Protein AF-A0A355UQF1-F1 (afdb_monomer)

Nearest PDB structures (foldseek):
  8cbc-assembly1_B  TM=6.438E-01  e=1.795E-03  Thermothelomyces
  7o0e-assembly1_G  TM=5.649E-01  e=2.957E-03  Thermothelomyces thermophilus ATCC 42464
  1phs-assembly1_A  TM=4.222E-01  e=1.898E-03  Phaseolus vulgaris
  7eyj-assembly1_A  TM=4.989E-01  e=7.183E-03  Escherichia coli K-12
  7eyl-assembly1_B  TM=5.164E-01  e=1.120E-02  Salmonella enterica

Sequence (156 aa):
NHDIRIASQFCFDHGDQADASFFYNDDANKTTPTFQFQKMLAQHWGDQVLKTESQNIPSIHVQGADDSVEMPKLTFTAARGKDKKVFVMVVNRTNDSDVTTKIATGLDCTEGKLHQLKGSNGWDSTDAAVSTKTVDPSKALSFPRASVSILEIQLQ

Structure (mmCIF, N/CA/C/O backbone):
data_AF-A0A355UQF1-F1
#
_entry.id   AF-A0A355UQF1-F1
#
loop_
_atom_site.group_PDB
_atom_site.id
_atom_site.type_symbol
_atom_site.label_atom_id
_atom_site.label_alt_id
_atom_site.label_comp_id
_atom_site.label_asym_id
_atom_site.label_entity_id
_atom_site.label_seq_id
_atom_site.pdbx_PDB_ins_code
_atom_site.Cartn_x
_atom_site.Cartn_y
_atom_site.Cartn_z
_atom_site.occupancy
_atom_site.B_iso_or_equiv
_atom_site.auth_seq_id
_atom_site.auth_comp_id
_atom_site.auth_asym_id
_atom_site.auth_atom_id
_atom_site.pdbx_PDB_model_num
ATOM 1 N N . ASN A 1 1 ? -12.484 -8.336 -5.285 1.00 43.78 1 ASN A N 1
ATOM 2 C CA . ASN A 1 1 ? -12.211 -9.686 -4.728 1.00 43.78 1 ASN A CA 1
ATOM 3 C C . ASN A 1 1 ? -11.801 -10.685 -5.814 1.00 43.78 1 ASN A C 1
ATOM 5 O O . ASN A 1 1 ? -11.088 -11.621 -5.495 1.00 43.78 1 ASN A O 1
ATOM 9 N N . HIS A 1 2 ? -12.201 -10.481 -7.077 1.00 26.05 2 HIS A N 1
ATOM 10 C CA . HIS A 1 2 ? -11.774 -11.316 -8.206 1.00 26.05 2 HIS A CA 1
ATOM 11 C C . HIS A 1 2 ? -10.365 -10.944 -8.718 1.00 26.05 2 HIS A C 1
ATOM 13 O O . HIS A 1 2 ? -9.549 -11.830 -8.917 1.00 26.05 2 HIS A O 1
ATOM 19 N N . ASP A 1 3 ? -10.022 -9.653 -8.795 1.00 32.91 3 ASP A N 1
ATOM 20 C CA . ASP A 1 3 ? -8.772 -9.212 -9.450 1.00 32.91 3 ASP A CA 1
ATOM 21 C C . ASP A 1 3 ? -7.486 -9.532 -8.675 1.00 32.91 3 ASP A C 1
ATOM 23 O O . ASP A 1 3 ? -6.501 -9.958 -9.264 1.00 32.91 3 ASP A O 1
ATOM 27 N N . ILE A 1 4 ? -7.495 -9.405 -7.342 1.00 36.94 4 ILE A N 1
ATOM 28 C CA . ILE A 1 4 ? -6.342 -9.792 -6.504 1.00 36.94 4 ILE A CA 1
ATOM 29 C C . ILE A 1 4 ? -6.165 -11.313 -6.495 1.00 36.94 4 ILE A C 1
ATOM 31 O O . ILE A 1 4 ? -5.041 -11.793 -6.537 1.00 36.94 4 ILE A O 1
ATOM 35 N N . ARG A 1 5 ? -7.266 -12.078 -6.501 1.00 37.47 5 ARG A N 1
ATOM 36 C CA . ARG A 1 5 ? -7.193 -13.541 -6.594 1.00 37.47 5 ARG A CA 1
ATOM 37 C C . ARG A 1 5 ? -6.683 -13.985 -7.958 1.00 37.47 5 ARG A C 1
ATOM 39 O O . ARG A 1 5 ? -5.886 -14.902 -7.991 1.00 37.47 5 ARG A O 1
ATOM 46 N N . ILE A 1 6 ? -7.078 -13.321 -9.047 1.00 39.66 6 ILE A N 1
ATOM 47 C CA . ILE A 1 6 ? -6.554 -13.597 -10.393 1.00 39.66 6 ILE A CA 1
ATOM 48 C C . ILE A 1 6 ? -5.060 -13.259 -10.471 1.00 39.66 6 ILE A C 1
ATOM 50 O O . ILE A 1 6 ? -4.293 -14.063 -10.988 1.00 39.66 6 ILE A O 1
ATOM 54 N N . ALA A 1 7 ? -4.631 -12.126 -9.905 1.00 38.94 7 ALA A N 1
ATOM 55 C CA . ALA A 1 7 ? -3.215 -11.762 -9.856 1.00 38.94 7 ALA A CA 1
ATOM 56 C C . ALA A 1 7 ? -2.384 -12.766 -9.036 1.00 38.94 7 ALA A C 1
ATOM 58 O O . ALA A 1 7 ? -1.288 -13.129 -9.445 1.00 38.94 7 ALA A O 1
ATOM 59 N N . SER A 1 8 ? -2.912 -13.262 -7.911 1.00 42.12 8 SER A N 1
ATOM 60 C CA . SER A 1 8 ? -2.264 -14.319 -7.127 1.00 42.12 8 SER A CA 1
ATOM 61 C C . SER A 1 8 ? -2.296 -15.682 -7.833 1.00 42.12 8 SER A C 1
ATOM 63 O O . SER A 1 8 ? -1.291 -16.380 -7.821 1.00 42.12 8 SER A O 1
ATOM 65 N N . GLN A 1 9 ? -3.409 -16.056 -8.472 1.00 38.81 9 GLN A N 1
ATOM 66 C CA . GLN A 1 9 ? -3.580 -17.329 -9.188 1.00 38.81 9 GLN A CA 1
ATOM 67 C C . GLN A 1 9 ? -2.638 -17.426 -10.397 1.00 38.81 9 GLN A C 1
ATOM 69 O O . GLN A 1 9 ? -2.008 -18.459 -10.597 1.00 38.81 9 GLN A O 1
ATOM 74 N N . PHE A 1 10 ? -2.461 -16.328 -11.141 1.00 43.62 10 PHE A N 1
ATOM 75 C CA . PHE A 1 10 ? -1.520 -16.257 -12.262 1.00 43.62 10 PHE A CA 1
ATOM 76 C C . PHE A 1 10 ? -0.079 -16.598 -11.838 1.00 43.62 10 PHE A C 1
ATOM 78 O O . PHE A 1 10 ? 0.620 -17.303 -12.565 1.00 43.62 10 PHE A O 1
ATOM 85 N N . CYS A 1 11 ? 0.335 -16.168 -10.638 1.00 42.56 11 CYS A N 1
ATOM 86 C CA . CYS A 1 11 ? 1.655 -16.470 -10.080 1.00 42.56 11 CYS A CA 1
ATOM 87 C C . CYS A 1 11 ? 1.823 -17.932 -9.629 1.00 42.56 11 CYS A C 1
ATOM 89 O O . CYS A 1 11 ? 2.950 -18.411 -9.600 1.00 42.56 11 CYS A O 1
ATOM 91 N N . PHE A 1 12 ? 0.750 -18.641 -9.258 1.00 44.47 12 PHE A N 1
ATOM 92 C CA . PHE A 1 12 ? 0.842 -20.027 -8.769 1.00 44.47 12 PHE A CA 1
ATOM 93 C C . PHE A 1 12 ? 0.705 -21.081 -9.876 1.00 44.47 12 PHE A C 1
ATOM 95 O O . PHE A 1 12 ? 1.239 -22.178 -9.726 1.00 44.47 12 PHE A O 1
ATOM 102 N N . ASP A 1 13 ? 0.058 -20.753 -10.998 1.00 39.75 13 ASP A N 1
ATOM 103 C CA . ASP A 1 13 ? -0.152 -21.697 -12.107 1.00 39.75 13 ASP A CA 1
ATOM 104 C C . ASP A 1 13 ? 1.089 -21.860 -13.026 1.00 39.75 13 ASP A C 1
ATOM 106 O O . ASP A 1 13 ? 1.091 -22.713 -13.913 1.00 39.75 13 ASP A O 1
ATOM 110 N N . HIS A 1 14 ? 2.169 -21.094 -12.801 1.00 42.25 14 HIS A N 1
ATOM 111 C CA . HIS A 1 14 ? 3.416 -21.126 -13.586 1.00 42.25 14 HIS A CA 1
ATOM 112 C C . HIS A 1 14 ? 4.654 -21.240 -12.678 1.00 42.25 14 HIS A C 1
ATOM 114 O O . HIS A 1 14 ? 5.445 -20.306 -12.588 1.00 42.25 14 HIS A O 1
ATOM 120 N N . GLY A 1 15 ? 4.827 -22.377 -11.993 1.00 41.38 15 GLY A N 1
ATOM 121 C CA . GLY A 1 15 ? 5.859 -22.593 -10.960 1.00 41.38 15 GLY A CA 1
ATOM 122 C C . GLY A 1 15 ? 7.287 -22.139 -11.314 1.00 41.38 15 GLY A C 1
ATOM 123 O O . GLY A 1 15 ? 7.937 -21.525 -10.477 1.00 41.38 15 GLY A O 1
ATOM 124 N N . ASP A 1 16 ? 7.735 -22.317 -12.561 1.00 46.22 16 ASP A N 1
ATOM 125 C CA . ASP A 1 16 ? 9.072 -21.871 -13.003 1.00 46.22 16 ASP A CA 1
ATOM 126 C C . ASP A 1 16 ? 9.164 -20.346 -13.242 1.00 46.22 16 ASP A C 1
ATOM 128 O O . ASP A 1 16 ? 10.241 -19.761 -13.177 1.00 46.22 16 ASP A O 1
ATOM 132 N N . GLN A 1 17 ? 8.038 -19.665 -13.495 1.00 48.41 17 GLN A N 1
ATOM 133 C CA . GLN A 1 17 ? 7.962 -18.196 -13.530 1.00 48.41 17 GLN A CA 1
ATOM 134 C C . GLN A 1 17 ? 7.694 -17.595 -12.145 1.00 48.41 17 GLN A C 1
ATOM 136 O O . GLN A 1 17 ? 7.949 -16.407 -11.937 1.00 48.41 17 GLN A O 1
ATOM 141 N N . ALA A 1 18 ? 7.195 -18.392 -11.196 1.00 52.16 18 ALA A N 1
ATOM 142 C CA . ALA A 1 18 ? 6.915 -17.953 -9.837 1.00 52.16 18 ALA A CA 1
ATOM 143 C C . ALA A 1 18 ? 8.210 -17.578 -9.100 1.00 52.16 18 ALA A C 1
ATOM 145 O O . ALA A 1 18 ? 8.270 -16.505 -8.502 1.00 52.16 18 ALA A O 1
ATOM 146 N N . ASP A 1 19 ? 9.269 -18.385 -9.217 1.00 51.00 19 ASP A N 1
ATOM 147 C CA . ASP A 1 19 ? 10.542 -18.112 -8.537 1.00 51.00 19 ASP A CA 1
ATOM 148 C C . ASP A 1 19 ? 11.218 -16.836 -9.059 1.00 51.00 19 ASP A C 1
ATOM 150 O O . ASP A 1 19 ? 11.546 -15.959 -8.259 1.00 51.00 19 ASP A O 1
ATOM 154 N N . ALA A 1 20 ? 11.294 -16.635 -10.380 1.00 55.47 20 ALA A N 1
ATOM 155 C CA . ALA A 1 20 ? 11.800 -15.390 -10.976 1.00 55.47 20 ALA A CA 1
ATOM 156 C C . ALA A 1 20 ? 10.906 -14.165 -10.682 1.00 55.47 20 ALA A C 1
ATOM 158 O O . ALA A 1 20 ? 11.366 -13.021 -10.695 1.00 55.47 20 ALA A O 1
ATOM 159 N N . SER A 1 21 ? 9.620 -14.392 -10.387 1.00 63.84 21 SER A N 1
ATOM 160 C CA . SER A 1 21 ? 8.697 -13.339 -9.950 1.00 63.84 21 SER A CA 1
ATOM 161 C C . SER A 1 21 ? 8.931 -12.918 -8.503 1.00 63.84 21 SER A C 1
ATOM 163 O O . SER A 1 21 ? 8.500 -11.825 -8.128 1.00 63.84 21 SER A O 1
ATOM 165 N N . PHE A 1 22 ? 9.607 -13.736 -7.690 1.00 71.31 22 PHE A N 1
ATOM 166 C CA . PHE A 1 22 ? 9.839 -13.485 -6.267 1.00 71.31 22 PHE A CA 1
ATOM 167 C C . PHE A 1 22 ? 11.302 -13.236 -5.902 1.00 71.31 22 PHE A C 1
ATOM 169 O O . PHE A 1 22 ? 11.563 -12.498 -4.948 1.00 71.31 22 PHE A O 1
ATOM 176 N N . PHE A 1 23 ? 12.241 -13.764 -6.682 1.00 75.62 23 PHE A N 1
ATOM 177 C CA . PHE A 1 23 ? 13.676 -13.658 -6.456 1.00 75.62 23 PHE A CA 1
ATOM 178 C C . PHE A 1 23 ? 14.413 -13.307 -7.750 1.00 75.62 23 PHE A C 1
ATOM 180 O O . PHE A 1 23 ? 14.133 -13.842 -8.819 1.00 75.62 23 PHE A O 1
ATOM 187 N N . TYR A 1 24 ? 15.377 -12.395 -7.662 1.00 75.06 24 TYR A N 1
ATOM 188 C CA . TYR A 1 24 ? 16.211 -12.032 -8.802 1.00 75.06 24 TYR A CA 1
ATOM 189 C C . TYR A 1 24 ? 17.291 -13.077 -9.041 1.00 7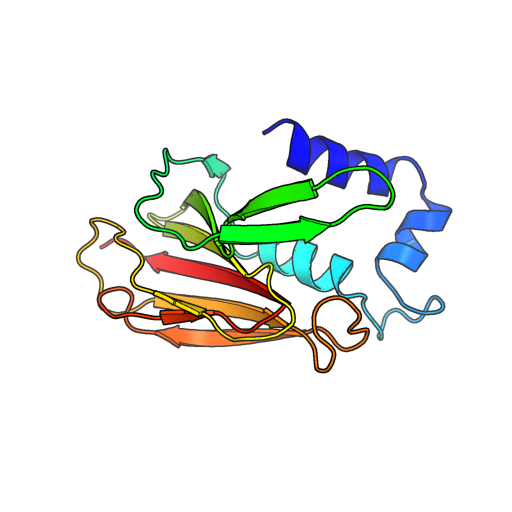5.06 24 TYR A C 1
ATOM 191 O O . TYR A 1 24 ? 18.093 -13.338 -8.144 1.00 75.06 24 TYR A O 1
ATOM 199 N N . ASN A 1 25 ? 17.382 -13.573 -10.279 1.00 78.25 25 ASN A N 1
ATOM 200 C CA . ASN A 1 25 ? 18.411 -14.527 -10.712 1.00 78.25 25 ASN A CA 1
ATOM 201 C C . ASN A 1 25 ? 18.525 -15.735 -9.762 1.00 78.25 25 ASN A C 1
ATOM 203 O O . ASN A 1 25 ? 19.636 -16.144 -9.427 1.00 78.25 25 ASN A O 1
ATOM 207 N N . ASP A 1 26 ? 17.384 -16.218 -9.260 1.00 69.31 26 ASP A N 1
ATOM 208 C CA . ASP A 1 26 ? 17.276 -17.336 -8.314 1.00 69.31 26 ASP A CA 1
ATOM 209 C C . ASP A 1 26 ? 18.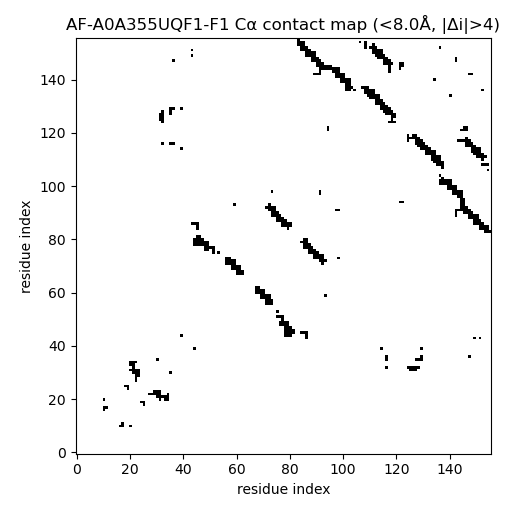039 -17.138 -6.983 1.00 69.31 26 ASP A C 1
ATOM 211 O O . ASP A 1 26 ? 18.318 -18.088 -6.251 1.00 69.31 26 ASP A O 1
ATOM 215 N N . ASP A 1 27 ? 18.370 -15.891 -6.623 1.00 73.25 27 ASP A N 1
ATOM 216 C CA . ASP A 1 27 ? 18.990 -15.550 -5.341 1.00 73.25 27 ASP A CA 1
ATOM 217 C C . ASP A 1 27 ? 17.914 -15.257 -4.289 1.00 73.25 27 ASP A C 1
ATOM 219 O O . ASP A 1 27 ? 17.323 -14.175 -4.254 1.00 73.25 27 ASP A O 1
ATOM 223 N N . ALA A 1 28 ? 17.706 -16.208 -3.375 1.00 72.44 28 ALA A N 1
ATOM 224 C CA . ALA A 1 28 ? 16.740 -16.101 -2.279 1.00 72.44 28 ALA A CA 1
ATOM 225 C C . ALA A 1 28 ? 16.958 -14.878 -1.360 1.00 72.44 28 ALA A C 1
ATOM 227 O O . ALA A 1 28 ? 16.041 -14.465 -0.647 1.00 72.44 28 ALA A O 1
ATOM 228 N N . ASN A 1 29 ? 18.150 -14.267 -1.374 1.00 76.81 29 ASN A N 1
ATOM 229 C CA . ASN A 1 29 ? 18.436 -13.044 -0.618 1.00 76.81 29 ASN A CA 1
ATOM 230 C C . ASN A 1 29 ? 18.062 -11.764 -1.381 1.00 76.81 29 ASN A C 1
ATOM 232 O O . ASN A 1 29 ? 18.046 -10.682 -0.792 1.00 76.81 29 ASN A O 1
ATOM 236 N N . LYS A 1 30 ? 17.763 -11.864 -2.680 1.00 79.75 30 LYS A N 1
AT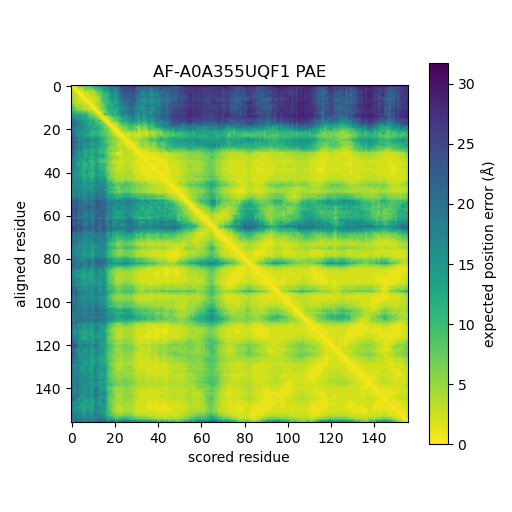OM 237 C CA . LYS A 1 30 ? 17.378 -10.746 -3.544 1.00 79.75 30 LYS A CA 1
ATOM 238 C C . LYS A 1 30 ? 15.923 -10.879 -3.960 1.00 79.75 30 LYS A C 1
ATOM 240 O O . LYS A 1 30 ? 15.600 -11.280 -5.071 1.00 79.75 30 LYS A O 1
ATOM 245 N N . THR A 1 31 ? 15.032 -10.504 -3.059 1.00 82.75 31 THR A N 1
ATOM 246 C CA . THR A 1 31 ? 13.592 -10.515 -3.323 1.00 82.75 31 THR A CA 1
ATOM 247 C C . THR A 1 31 ? 13.178 -9.435 -4.321 1.00 82.75 31 THR A C 1
ATOM 249 O O . THR A 1 31 ? 13.694 -8.318 -4.266 1.00 82.75 31 THR A O 1
ATOM 252 N N . THR A 1 32 ? 12.176 -9.718 -5.144 1.00 85.00 32 THR A N 1
ATOM 253 C CA . THR A 1 32 ? 11.572 -8.750 -6.066 1.00 85.00 32 THR A CA 1
ATOM 254 C C . THR A 1 32 ? 10.613 -7.780 -5.354 1.00 85.00 32 THR A C 1
ATOM 256 O O . THR A 1 32 ? 10.097 -8.076 -4.268 1.00 85.00 32 THR A O 1
ATOM 259 N N . PRO A 1 33 ? 10.281 -6.637 -5.983 1.00 84.00 33 PRO A N 1
ATOM 260 C CA . PRO A 1 33 ? 9.192 -5.764 -5.550 1.00 84.00 33 PRO A CA 1
ATOM 261 C C . PRO A 1 33 ? 7.863 -6.507 -5.379 1.00 84.00 33 PRO A C 1
ATOM 263 O O . PRO A 1 33 ? 7.128 -6.247 -4.427 1.00 84.00 33 PRO A O 1
ATOM 266 N N . THR A 1 34 ? 7.573 -7.472 -6.256 1.00 84.50 34 THR A N 1
ATOM 267 C CA . THR A 1 34 ? 6.370 -8.311 -6.178 1.00 84.50 34 THR A CA 1
ATOM 268 C C . THR A 1 34 ? 6.357 -9.145 -4.902 1.00 84.50 34 THR A C 1
ATOM 270 O O . THR A 1 34 ? 5.344 -9.167 -4.201 1.00 84.50 34 THR A O 1
ATOM 273 N N . PHE A 1 35 ? 7.481 -9.772 -4.538 1.00 85.62 35 PHE A N 1
ATOM 274 C CA . PHE A 1 35 ? 7.596 -10.489 -3.266 1.00 85.62 35 PHE A CA 1
ATOM 275 C C . PHE A 1 35 ? 7.367 -9.564 -2.073 1.00 85.62 35 PHE A C 1
ATOM 277 O O . PHE A 1 35 ? 6.586 -9.880 -1.176 1.00 85.62 35 PHE A O 1
ATOM 284 N N . GLN A 1 36 ? 8.018 -8.399 -2.071 1.00 88.12 36 GLN A N 1
ATOM 285 C CA . GLN A 1 36 ? 7.889 -7.420 -0.993 1.00 88.12 36 GLN A CA 1
ATOM 286 C C . GLN A 1 36 ? 6.445 -6.923 -0.848 1.00 88.12 36 GLN A C 1
ATOM 288 O O . GLN A 1 36 ? 5.943 -6.800 0.270 1.00 88.12 36 GLN A O 1
ATOM 293 N N . PHE A 1 37 ? 5.745 -6.716 -1.964 1.00 89.81 37 PHE A N 1
ATOM 294 C CA . PHE A 1 37 ? 4.330 -6.358 -1.970 1.00 89.81 37 PHE A CA 1
ATOM 295 C C . PHE A 1 37 ? 3.447 -7.465 -1.387 1.00 89.81 37 PHE A C 1
ATOM 297 O O . PHE A 1 37 ? 2.653 -7.198 -0.483 1.00 89.81 37 PHE A O 1
ATOM 304 N N . GLN A 1 38 ? 3.608 -8.708 -1.850 1.00 88.50 38 GLN A N 1
ATOM 305 C CA . GLN A 1 38 ? 2.831 -9.849 -1.353 1.00 88.50 38 GLN A CA 1
ATOM 306 C C . GLN A 1 38 ? 3.078 -10.091 0.139 1.00 88.50 38 GLN A C 1
ATOM 308 O O . GLN A 1 38 ? 2.137 -10.301 0.903 1.00 88.50 38 GLN A O 1
ATOM 313 N N . LYS A 1 39 ? 4.333 -9.977 0.586 1.00 88.50 39 LYS A N 1
ATOM 314 C CA . LYS A 1 39 ? 4.693 -10.050 2.003 1.00 88.50 39 LYS A CA 1
ATOM 315 C C . LYS A 1 39 ? 4.020 -8.940 2.814 1.00 88.50 39 LYS A C 1
ATOM 317 O O . LYS A 1 39 ? 3.451 -9.226 3.865 1.00 88.50 39 LYS A O 1
ATOM 322 N N . MET A 1 40 ? 4.038 -7.697 2.323 1.00 93.00 40 MET A N 1
ATOM 323 C CA . MET A 1 40 ? 3.373 -6.569 2.982 1.00 93.00 40 MET A CA 1
ATOM 324 C C . MET A 1 40 ? 1.860 -6.801 3.106 1.00 93.00 40 MET A C 1
ATOM 326 O O . MET A 1 40 ? 1.303 -6.572 4.175 1.00 93.00 40 MET A O 1
ATOM 330 N N . LEU A 1 41 ? 1.203 -7.305 2.055 1.00 90.69 41 LEU A N 1
ATOM 331 C CA . LEU A 1 41 ? -0.220 -7.657 2.093 1.00 90.69 41 LEU A CA 1
ATOM 332 C C . LEU A 1 41 ? -0.511 -8.781 3.091 1.00 90.69 41 LEU A C 1
ATOM 334 O O . LEU A 1 41 ? -1.448 -8.673 3.874 1.00 90.69 41 LEU A O 1
ATOM 338 N N . ALA A 1 42 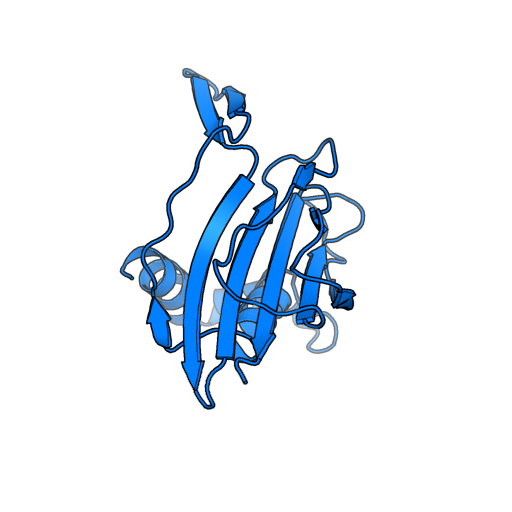? 0.296 -9.841 3.100 1.00 88.38 42 ALA A N 1
ATOM 339 C CA . ALA A 1 42 ? 0.105 -10.964 4.014 1.00 88.38 42 ALA A CA 1
ATOM 340 C C . ALA A 1 42 ? 0.222 -10.552 5.492 1.00 88.38 42 ALA A C 1
ATOM 342 O O . ALA A 1 42 ? -0.420 -11.148 6.355 1.00 88.38 42 ALA A O 1
ATOM 343 N N . GLN A 1 43 ? 1.038 -9.536 5.788 1.00 90.69 43 GLN A N 1
ATOM 344 C CA . GLN A 1 43 ? 1.279 -9.051 7.149 1.00 90.69 43 GLN A CA 1
ATOM 345 C C . GLN A 1 43 ? 0.323 -7.930 7.576 1.00 90.69 43 GLN A C 1
ATOM 347 O O . GLN A 1 43 ? 0.007 -7.822 8.761 1.00 90.69 43 GLN A O 1
ATOM 352 N N . HIS A 1 44 ? -0.136 -7.106 6.631 1.00 93.69 44 HIS A N 1
ATOM 353 C CA . HIS A 1 44 ? -0.831 -5.848 6.910 1.00 93.69 44 HIS A CA 1
ATOM 354 C C . HIS A 1 44 ? -2.108 -5.694 6.077 1.00 93.69 44 HIS A C 1
ATOM 356 O O . HIS A 1 44 ? -2.379 -4.635 5.516 1.00 93.69 44 HIS A O 1
ATOM 362 N N . TRP A 1 45 ? -2.918 -6.744 5.967 1.00 92.06 45 TRP A N 1
ATOM 363 C CA . TRP A 1 45 ? -4.204 -6.651 5.282 1.00 92.06 45 TRP A CA 1
ATOM 364 C C . TRP A 1 45 ? -5.328 -7.353 6.040 1.00 92.06 45 TRP A C 1
ATOM 366 O O . TRP A 1 45 ? -5.111 -8.287 6.811 1.00 92.06 45 TRP A O 1
ATOM 376 N N . GLY A 1 46 ? -6.546 -6.855 5.829 1.00 89.12 46 GLY A N 1
ATOM 377 C CA . GLY A 1 46 ? -7.764 -7.388 6.428 1.00 89.12 46 GLY A CA 1
ATOM 378 C C . GLY A 1 46 ? -8.474 -8.409 5.538 1.00 89.12 46 GLY A C 1
ATOM 379 O O . GLY A 1 46 ? -8.270 -8.455 4.327 1.00 89.12 46 GLY A O 1
ATOM 380 N N . ASP A 1 47 ? -9.354 -9.205 6.135 1.00 88.31 47 ASP A N 1
ATOM 381 C CA . ASP A 1 47 ? -10.176 -10.206 5.446 1.00 88.31 47 ASP A CA 1
ATOM 382 C C . ASP A 1 47 ? -11.533 -9.648 4.979 1.00 88.31 47 ASP A C 1
ATOM 384 O O . ASP A 1 47 ? -12.147 -10.197 4.059 1.00 88.31 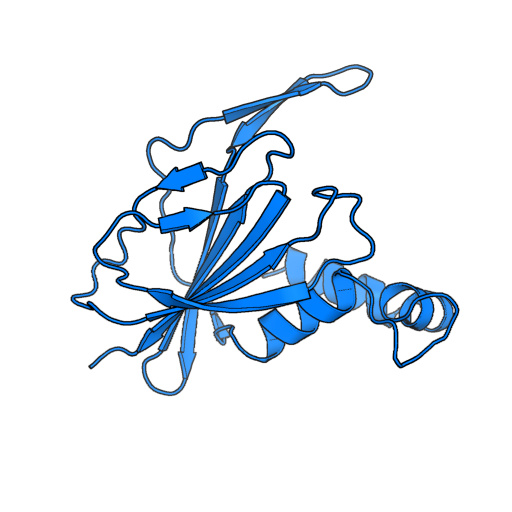47 ASP A O 1
ATOM 388 N N . GLN A 1 48 ? -11.979 -8.521 5.542 1.00 88.94 48 GLN A N 1
ATOM 389 C CA . GLN A 1 48 ? -13.239 -7.873 5.182 1.00 88.94 48 GLN A CA 1
ATOM 390 C C . GLN A 1 48 ? -13.007 -6.534 4.477 1.00 88.94 48 GLN A C 1
ATOM 392 O O . GLN A 1 48 ? -12.695 -5.530 5.114 1.00 88.94 48 GLN A O 1
ATOM 397 N N . VAL A 1 49 ? -13.233 -6.481 3.163 1.00 89.12 49 VAL A N 1
ATOM 398 C CA . VAL A 1 49 ? -13.168 -5.223 2.398 1.00 89.12 49 VAL A CA 1
ATOM 399 C C . VAL A 1 49 ? -14.277 -4.268 2.851 1.00 89.12 49 VAL A C 1
ATOM 401 O O . VAL A 1 49 ? -15.442 -4.651 2.957 1.00 89.12 49 VAL A O 1
ATOM 404 N N . LEU A 1 50 ? -13.904 -3.017 3.107 1.00 84.81 50 LEU A N 1
ATOM 405 C CA . LEU A 1 50 ? -14.802 -1.935 3.488 1.00 84.81 50 LEU A CA 1
ATOM 406 C C . LEU A 1 50 ? -15.201 -1.121 2.256 1.00 84.81 50 LEU A C 1
ATOM 408 O O . LEU A 1 50 ? -14.442 -1.011 1.292 1.00 84.81 50 LEU A O 1
ATOM 412 N N . LYS A 1 51 ? -16.386 -0.506 2.303 1.00 85.44 51 LYS A N 1
ATOM 413 C CA . LYS A 1 51 ? -16.785 0.467 1.285 1.00 85.44 51 LYS A CA 1
ATOM 414 C C . LYS A 1 51 ? -15.864 1.684 1.38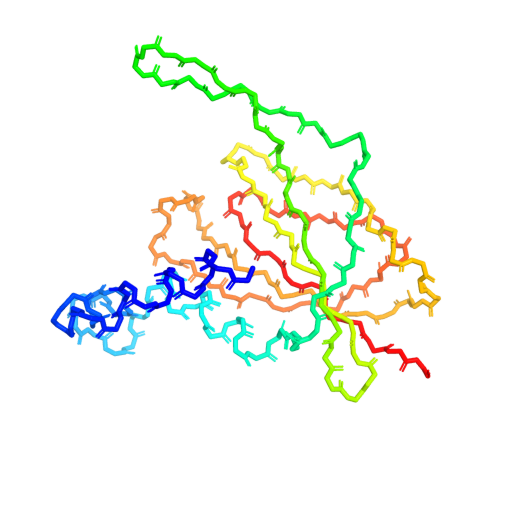4 1.00 85.44 51 LYS A C 1
ATOM 416 O O . LYS A 1 51 ? -15.766 2.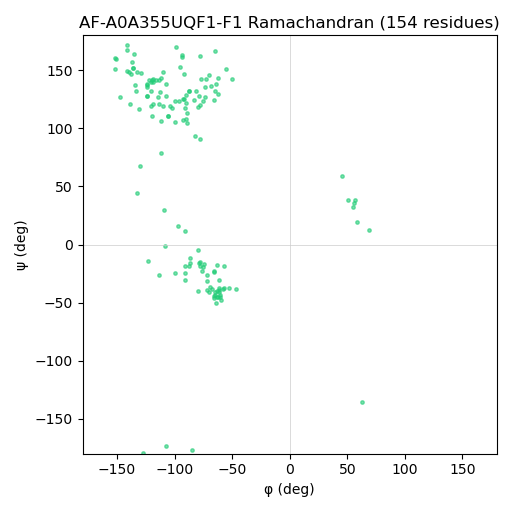293 2.447 1.00 85.44 51 LYS A O 1
ATOM 421 N N . THR A 1 52 ? -15.221 2.039 0.280 1.00 80.19 52 THR A N 1
ATOM 422 C CA . THR A 1 52 ? -14.419 3.256 0.156 1.00 80.19 52 THR A CA 1
ATOM 423 C C . THR A 1 52 ? -15.079 4.207 -0.829 1.00 80.19 52 THR A C 1
ATOM 425 O O . THR A 1 52 ? -15.627 3.793 -1.849 1.00 80.19 52 THR A O 1
ATOM 428 N N . GLU A 1 53 ? -15.030 5.497 -0.517 1.00 79.31 53 GLU A N 1
ATOM 429 C CA . GLU A 1 53 ? -15.457 6.562 -1.418 1.00 79.31 53 GLU A CA 1
ATOM 430 C C . GLU A 1 53 ? -14.269 7.483 -1.668 1.00 79.31 53 GLU A C 1
ATOM 432 O O . GLU A 1 53 ? -13.458 7.744 -0.780 1.00 79.31 53 GLU A O 1
ATOM 437 N N . SER A 1 54 ? -14.134 7.923 -2.912 1.00 69.75 54 SER A N 1
ATOM 438 C CA . SER A 1 54 ? -13.039 8.767 -3.369 1.00 69.75 54 SER A CA 1
ATOM 439 C C . SER A 1 54 ? -13.617 10.083 -3.858 1.00 69.75 54 SER A C 1
ATOM 441 O O . SER A 1 54 ? -14.446 10.090 -4.763 1.00 69.75 54 SER A O 1
ATOM 443 N N . GLN A 1 55 ? -13.189 11.191 -3.259 1.00 69.19 55 GLN A N 1
ATOM 444 C CA . GLN A 1 55 ? -13.603 12.532 -3.659 1.00 69.19 55 GLN A CA 1
ATOM 445 C C . GLN A 1 55 ? -12.368 13.373 -3.973 1.00 69.19 55 GLN A C 1
ATOM 447 O O . GLN A 1 55 ? -11.380 13.319 -3.243 1.00 69.19 55 GLN A O 1
ATOM 452 N N . ASN A 1 56 ? -12.437 14.151 -5.056 1.00 68.00 56 ASN A N 1
ATOM 453 C CA . ASN A 1 56 ? -11.410 15.120 -5.459 1.00 68.00 56 ASN A CA 1
ATOM 454 C C . ASN A 1 56 ? -9.990 14.540 -5.616 1.00 68.00 56 ASN A C 1
ATOM 456 O O . ASN A 1 56 ? -9.007 15.234 -5.356 1.00 68.00 56 ASN A O 1
ATOM 460 N N . ILE A 1 57 ? -9.856 13.277 -6.039 1.00 69.69 57 ILE A N 1
ATOM 461 C CA . ILE A 1 57 ? -8.542 12.721 -6.381 1.00 69.69 57 ILE A CA 1
ATOM 462 C C . ILE A 1 57 ? -8.126 13.290 -7.744 1.00 69.69 57 ILE A C 1
ATOM 464 O O . ILE A 1 57 ? -8.865 13.096 -8.709 1.00 69.69 57 ILE A O 1
ATOM 468 N N . PRO A 1 58 ? -6.965 13.960 -7.862 1.00 72.12 58 PRO A N 1
ATOM 469 C CA . PRO A 1 58 ? -6.492 14.441 -9.154 1.00 72.12 58 PRO A CA 1
ATOM 470 C C . PRO A 1 58 ? -6.238 13.273 -10.108 1.00 72.12 58 PRO A C 1
ATOM 472 O O . PRO A 1 58 ? -5.727 12.236 -9.679 1.00 72.12 58 PRO A O 1
ATOM 475 N N . SER A 1 59 ? -6.528 13.457 -11.393 1.00 78.00 59 SER A N 1
ATOM 476 C CA . SER A 1 59 ? -6.225 12.473 -12.437 1.00 78.00 59 SER A CA 1
ATOM 477 C C . SER A 1 59 ? -4.877 12.739 -13.111 1.00 78.00 59 SER A C 1
ATOM 479 O O . SER A 1 59 ? -4.284 13.814 -12.970 1.00 78.00 59 SER A O 1
ATOM 481 N N . ILE A 1 60 ? -4.370 11.721 -13.797 1.00 73.38 60 ILE A N 1
ATOM 482 C CA . ILE A 1 60 ? -3.306 11.787 -14.793 1.00 73.38 60 ILE A CA 1
ATOM 483 C C . ILE A 1 60 ? -3.845 11.310 -16.130 1.00 73.38 60 ILE A C 1
ATOM 485 O O . ILE A 1 60 ? -4.586 10.327 -16.200 1.00 73.38 60 ILE A O 1
ATOM 489 N N . HIS A 1 61 ? -3.383 11.977 -17.179 1.00 77.06 61 HIS A N 1
ATOM 490 C CA . HIS A 1 61 ? -3.586 11.541 -18.543 1.00 77.06 61 HIS A CA 1
ATOM 491 C C . HIS A 1 61 ? -2.582 10.435 -18.861 1.00 77.06 61 HIS A C 1
ATOM 493 O O . HIS A 1 61 ? -1.372 10.660 -18.806 1.00 77.06 61 HIS A O 1
ATOM 499 N N . VAL A 1 62 ? -3.071 9.239 -19.171 1.00 73.25 62 VAL A N 1
ATOM 500 C CA . VAL A 1 62 ? -2.239 8.136 -19.652 1.00 73.25 62 VAL A CA 1
ATOM 501 C C . VAL A 1 62 ? -2.464 8.011 -21.146 1.00 73.25 62 VAL A C 1
ATOM 503 O O . VAL A 1 62 ? -3.588 7.767 -21.578 1.00 73.25 62 VAL A O 1
ATOM 506 N N . GLN A 1 63 ? -1.400 8.181 -21.926 1.00 76.31 63 GLN A N 1
ATOM 507 C CA . GLN A 1 63 ? -1.448 8.047 -23.375 1.00 76.31 63 GLN A CA 1
ATOM 508 C C . GLN A 1 63 ? -0.867 6.695 -23.787 1.00 76.31 63 GLN A C 1
ATOM 510 O O . GLN A 1 63 ? 0.295 6.394 -23.515 1.00 76.31 63 GLN A O 1
ATOM 515 N N . GLY A 1 64 ? -1.710 5.868 -24.395 1.00 74.31 64 GLY A N 1
ATOM 516 C CA . GLY A 1 64 ? -1.306 4.668 -25.112 1.00 74.31 64 GLY A CA 1
ATOM 517 C C . GLY A 1 64 ? -0.900 4.990 -26.550 1.00 74.31 64 GLY A C 1
ATOM 518 O O . GLY A 1 64 ? -0.879 6.149 -26.963 1.00 74.31 64 GLY A O 1
ATOM 519 N N . ALA A 1 65 ? -0.581 3.944 -27.314 1.00 76.44 65 ALA A N 1
ATOM 520 C CA . ALA A 1 65 ? -0.207 4.081 -28.722 1.00 76.44 65 ALA A CA 1
ATOM 521 C C . ALA A 1 65 ? -1.338 4.688 -29.574 1.00 76.44 65 ALA A C 1
ATOM 523 O O . ALA A 1 65 ? -1.057 5.523 -30.430 1.00 76.44 65 ALA A O 1
ATOM 524 N N . ASP A 1 66 ? -2.593 4.322 -29.284 1.00 83.38 66 ASP A N 1
ATOM 525 C CA . ASP A 1 66 ? -3.760 4.698 -30.096 1.00 83.38 66 ASP A CA 1
ATOM 526 C C . ASP A 1 66 ? -4.855 5.452 -29.318 1.00 83.38 66 ASP A C 1
ATOM 528 O O . ASP A 1 66 ? -5.716 6.073 -29.931 1.00 83.38 66 ASP A O 1
ATOM 532 N N . ASP A 1 67 ? -4.808 5.449 -27.981 1.00 80.00 67 ASP A N 1
ATOM 533 C CA . ASP A 1 67 ? -5.864 5.989 -27.114 1.00 80.00 67 ASP A CA 1
ATOM 534 C C . ASP A 1 67 ? -5.292 6.719 -25.899 1.00 80.00 67 ASP A C 1
ATOM 536 O O . ASP A 1 67 ? -4.118 6.575 -25.549 1.00 80.00 67 ASP A O 1
ATOM 540 N N . SER A 1 68 ? -6.143 7.464 -25.197 1.00 78.56 68 SER A N 1
ATOM 541 C CA . SER A 1 68 ? -5.811 8.002 -23.885 1.00 78.56 68 SER A CA 1
ATOM 542 C C . SER A 1 68 ? -6.909 7.785 -22.854 1.00 78.56 68 SER A C 1
ATOM 544 O O . SER A 1 68 ? -8.100 7.735 -23.161 1.00 78.56 68 SER A O 1
ATOM 546 N N . VAL A 1 69 ? -6.487 7.620 -21.601 1.00 79.81 69 VAL A N 1
ATOM 547 C CA . VAL A 1 69 ? -7.367 7.355 -20.463 1.00 79.81 69 VAL A CA 1
ATOM 548 C C . VAL A 1 69 ? -6.972 8.255 -19.304 1.00 79.81 69 VAL A C 1
ATOM 550 O O . VAL A 1 69 ? -5.806 8.333 -18.919 1.00 79.81 69 VAL A O 1
ATOM 553 N N . GLU A 1 70 ? -7.966 8.903 -18.706 1.00 80.25 70 GLU A N 1
ATOM 554 C CA . GLU A 1 70 ? -7.803 9.582 -17.425 1.00 80.25 70 GLU A CA 1
ATOM 555 C C . GLU A 1 70 ? -7.818 8.556 -16.294 1.00 80.25 70 GLU A C 1
ATOM 557 O O . GLU A 1 70 ? -8.802 7.841 -16.088 1.00 80.25 70 GLU A O 1
ATOM 562 N N . MET A 1 71 ? -6.728 8.492 -15.534 1.00 76.06 71 MET A N 1
ATOM 563 C CA . MET A 1 71 ? -6.617 7.620 -14.368 1.00 76.06 71 MET A CA 1
ATOM 564 C C . MET A 1 71 ? -6.390 8.446 -13.106 1.00 76.06 71 MET A C 1
ATOM 566 O O . MET A 1 71 ? -5.595 9.380 -13.128 1.00 76.06 71 MET A O 1
ATOM 570 N N . PRO A 1 72 ? -7.007 8.110 -11.965 1.00 81.12 72 PRO A N 1
ATOM 571 C CA . PRO A 1 72 ? -6.730 8.817 -10.722 1.00 81.12 72 PRO A CA 1
ATOM 572 C C . PRO A 1 72 ? -5.266 8.609 -10.297 1.00 81.12 72 PRO A C 1
ATOM 574 O O . PRO A 1 72 ? -4.743 7.493 -10.354 1.00 81.12 72 PRO A O 1
ATOM 577 N N . LYS A 1 73 ? -4.606 9.675 -9.823 1.00 84.88 73 LYS A N 1
ATOM 578 C CA . LYS A 1 73 ? -3.229 9.626 -9.293 1.00 84.88 73 LYS A CA 1
ATOM 579 C C . LYS A 1 73 ? -3.101 8.659 -8.127 1.00 84.88 73 LYS A C 1
ATOM 581 O O . LYS A 1 73 ? -2.097 7.960 -8.005 1.00 84.88 73 LYS A O 1
ATOM 586 N N . LEU A 1 74 ? -4.126 8.635 -7.277 1.00 85.50 74 LEU A N 1
ATOM 587 C CA . LEU A 1 74 ? -4.216 7.748 -6.132 1.00 85.50 74 LEU A CA 1
ATOM 588 C C . LEU A 1 74 ? -5.389 6.787 -6.284 1.00 85.50 74 LEU A C 1
ATOM 590 O O . LEU A 1 74 ? -6.478 7.182 -6.690 1.00 85.50 74 LEU A O 1
ATOM 594 N N . THR A 1 75 ? -5.200 5.540 -5.871 1.00 86.00 75 THR A N 1
ATOM 595 C CA . THR A 1 75 ? -6.318 4.615 -5.642 1.00 86.00 75 THR A CA 1
ATOM 596 C C . THR A 1 75 ? -6.305 4.116 -4.212 1.00 86.00 75 THR A C 1
ATOM 598 O O . THR A 1 75 ? -5.236 3.844 -3.668 1.00 86.00 75 THR A O 1
ATOM 601 N N . PHE A 1 76 ? -7.496 3.974 -3.632 1.00 86.00 76 PHE A N 1
ATOM 602 C CA . PHE A 1 76 ? -7.688 3.611 -2.234 1.00 86.00 76 PHE A CA 1
ATOM 603 C C . PHE A 1 76 ? -8.561 2.372 -2.113 1.00 86.00 76 PHE A C 1
ATOM 605 O O . PHE A 1 76 ? -9.602 2.255 -2.759 1.00 86.00 76 PHE A O 1
ATOM 612 N N . THR A 1 77 ? -8.179 1.480 -1.215 1.00 90.25 77 THR A N 1
ATOM 613 C CA . THR A 1 77 ? -9.045 0.405 -0.743 1.00 90.25 77 THR A CA 1
ATOM 614 C C . THR A 1 77 ? -8.815 0.215 0.742 1.00 90.25 77 THR A C 1
ATOM 616 O O . THR A 1 77 ? -7.725 0.485 1.246 1.00 90.25 77 THR A O 1
ATOM 619 N N . ALA A 1 78 ? -9.846 -0.201 1.460 1.00 90.62 78 ALA A N 1
ATOM 620 C CA . ALA A 1 78 ? -9.763 -0.408 2.891 1.00 90.62 78 ALA A CA 1
ATOM 621 C C . ALA A 1 78 ? -10.295 -1.786 3.250 1.00 90.62 78 ALA A C 1
ATOM 623 O O . ALA A 1 78 ? -11.216 -2.299 2.613 1.00 90.62 78 ALA A O 1
ATOM 624 N N . ALA A 1 79 ? -9.725 -2.372 4.291 1.00 92.19 79 ALA A N 1
ATOM 625 C CA . ALA A 1 79 ? -10.187 -3.622 4.851 1.00 92.19 79 ALA A CA 1
ATOM 626 C C . ALA A 1 79 ? -10.172 -3.558 6.375 1.00 92.19 79 ALA A C 1
ATOM 628 O O . ALA A 1 79 ? -9.317 -2.921 6.992 1.00 92.19 79 ALA A O 1
ATOM 629 N N . ARG A 1 80 ? -11.129 -4.237 6.992 1.00 91.56 80 ARG A N 1
ATOM 630 C CA . ARG A 1 80 ? -11.099 -4.556 8.410 1.00 91.56 80 ARG A CA 1
ATOM 631 C C . ARG A 1 80 ? -10.349 -5.867 8.577 1.00 91.56 80 ARG A C 1
ATOM 633 O O . ARG A 1 80 ? -10.580 -6.810 7.826 1.00 91.56 80 ARG A O 1
ATOM 640 N N . GLY A 1 81 ? -9.419 -5.883 9.521 1.00 88.75 81 GLY A N 1
ATOM 641 C CA . GLY A 1 81 ? -8.759 -7.105 9.950 1.00 88.75 81 GLY A CA 1
ATOM 642 C C . GLY A 1 81 ? -9.219 -7.532 11.332 1.00 88.75 81 GLY A C 1
ATOM 643 O O . GLY A 1 81 ? -10.121 -6.942 11.937 1.00 88.75 81 GLY A O 1
ATOM 644 N N . LYS A 1 82 ? -8.548 -8.562 11.837 1.00 83.19 82 LYS A N 1
ATOM 645 C CA . LYS A 1 82 ? -8.738 -9.069 13.195 1.00 83.19 82 LYS A CA 1
ATOM 646 C C . LYS A 1 82 ? -8.316 -8.025 14.234 1.00 83.19 82 LYS A C 1
ATOM 648 O O . LYS A 1 82 ? -7.701 -7.010 13.907 1.00 83.19 82 LYS A O 1
ATOM 653 N N . ASP A 1 83 ? -8.696 -8.269 15.484 1.00 85.88 83 ASP A N 1
ATOM 654 C CA . ASP A 1 83 ? -8.261 -7.484 16.646 1.00 85.88 83 ASP A CA 1
ATOM 655 C C . ASP A 1 83 ? -8.565 -5.987 16.538 1.00 85.88 83 ASP A C 1
ATOM 657 O O . ASP A 1 83 ? -7.780 -5.140 16.946 1.00 85.88 83 ASP A O 1
ATOM 661 N N . LYS A 1 84 ? -9.727 -5.651 15.969 1.00 88.31 84 LYS A N 1
ATOM 662 C CA . LYS A 1 84 ? -10.174 -4.274 15.739 1.00 88.31 84 LYS A CA 1
ATOM 663 C C . LYS A 1 84 ? -9.189 -3.423 14.910 1.00 88.31 84 LYS A C 1
ATOM 665 O O . LYS A 1 84 ? -9.070 -2.222 15.143 1.00 88.31 84 LYS A O 1
ATOM 670 N N . LYS A 1 85 ? -8.506 -4.003 13.923 1.00 92.38 85 LYS A N 1
ATOM 671 C CA . LYS A 1 85 ? -7.653 -3.239 13.000 1.00 92.38 85 LYS A CA 1
ATOM 672 C C . LYS A 1 85 ? -8.391 -2.786 11.746 1.00 92.38 85 LYS A C 1
ATOM 674 O O . LYS A 1 85 ? -9.259 -3.484 11.217 1.00 92.38 85 LYS A O 1
ATOM 679 N N . VAL A 1 86 ? -8.013 -1.617 11.243 1.00 93.88 86 VAL A N 1
ATOM 680 C CA . VAL A 1 86 ? -8.395 -1.116 9.919 1.00 93.88 86 VAL A CA 1
ATOM 681 C C . VAL A 1 86 ? -7.132 -0.873 9.113 1.00 93.88 86 VAL A C 1
ATOM 683 O O . VAL A 1 86 ? -6.200 -0.229 9.586 1.00 93.88 86 VAL A O 1
ATOM 686 N N . PHE A 1 87 ? -7.132 -1.375 7.887 1.00 94.44 87 PHE A N 1
ATOM 687 C CA . PHE A 1 87 ? -6.065 -1.201 6.920 1.00 94.44 87 PHE A CA 1
ATOM 688 C C . PHE A 1 87 ? -6.582 -0.352 5.770 1.00 94.44 87 PHE A C 1
ATOM 690 O O . PHE A 1 87 ? -7.647 -0.639 5.226 1.00 94.44 87 PHE A O 1
ATOM 697 N N . VAL A 1 88 ? -5.837 0.680 5.385 1.00 93.75 88 VAL A N 1
ATOM 698 C CA . VAL A 1 88 ? -6.113 1.474 4.184 1.00 93.75 88 VAL A CA 1
ATOM 699 C C . VAL A 1 88 ? -4.915 1.371 3.258 1.00 93.75 88 VAL A C 1
ATOM 701 O O . VAL A 1 88 ? -3.847 1.897 3.561 1.00 93.75 88 VAL A O 1
ATOM 704 N N . MET A 1 89 ? -5.090 0.693 2.128 1.00 94.19 89 MET A N 1
ATOM 705 C CA . MET A 1 89 ? -4.088 0.639 1.075 1.00 94.19 89 MET A CA 1
ATOM 706 C C . MET A 1 89 ? -4.272 1.823 0.130 1.00 94.19 89 MET A C 1
ATOM 708 O O . MET A 1 89 ? -5.376 2.090 -0.349 1.00 94.19 89 MET A O 1
ATOM 712 N N . VAL A 1 90 ? -3.167 2.499 -0.156 1.00 92.31 90 VAL A N 1
ATOM 713 C CA . VAL A 1 90 ? -3.059 3.619 -1.084 1.00 92.31 90 VAL A CA 1
ATOM 714 C C . VAL A 1 90 ? -2.006 3.286 -2.120 1.00 92.31 90 VAL A C 1
ATOM 716 O O . VAL A 1 90 ? -0.878 2.947 -1.772 1.00 92.31 90 VAL A O 1
ATOM 719 N N . VAL A 1 91 ? -2.357 3.416 -3.391 1.00 92.25 91 VAL A N 1
ATOM 720 C CA . VAL A 1 91 ? -1.404 3.284 -4.496 1.00 92.25 91 VAL A CA 1
ATOM 721 C C . VAL A 1 91 ? -1.212 4.656 -5.112 1.00 92.25 91 VAL A C 1
ATOM 723 O O . VAL A 1 91 ? -2.186 5.224 -5.605 1.00 92.25 91 VAL A O 1
ATOM 726 N N . ASN A 1 92 ? 0.018 5.171 -5.097 1.00 90.00 92 ASN A N 1
ATOM 727 C CA . ASN A 1 92 ? 0.377 6.352 -5.870 1.00 90.00 92 ASN A CA 1
ATOM 728 C C . ASN A 1 92 ? 0.921 5.921 -7.225 1.00 90.00 92 ASN A C 1
ATOM 730 O O . ASN A 1 92 ? 2.040 5.426 -7.316 1.00 90.00 92 ASN A O 1
ATOM 734 N N . ARG A 1 93 ? 0.117 6.123 -8.269 1.00 86.06 93 ARG A N 1
ATOM 735 C CA . ARG A 1 93 ? 0.404 5.687 -9.637 1.00 86.06 93 ARG A CA 1
ATOM 736 C C . ARG A 1 93 ? 1.396 6.582 -10.365 1.00 86.06 93 ARG A C 1
ATOM 738 O O . ARG A 1 93 ? 1.931 6.158 -11.383 1.00 86.06 93 ARG A O 1
ATOM 745 N N . THR A 1 94 ? 1.666 7.788 -9.872 1.00 83.44 94 THR A N 1
ATOM 746 C CA . THR A 1 94 ? 2.532 8.732 -10.585 1.00 83.44 94 THR A CA 1
ATOM 747 C C . THR A 1 94 ? 4.001 8.426 -10.342 1.00 83.44 94 THR A C 1
ATOM 749 O O . THR A 1 94 ? 4.401 8.307 -9.188 1.00 83.44 94 THR A O 1
ATOM 752 N N . ASN A 1 95 ? 4.811 8.381 -11.400 1.00 84.31 95 ASN A N 1
ATOM 753 C CA . ASN A 1 95 ? 6.273 8.263 -11.300 1.00 84.31 95 ASN A CA 1
ATOM 754 C C . ASN A 1 95 ? 6.965 9.594 -10.955 1.00 84.31 95 ASN A C 1
ATOM 756 O O . ASN A 1 95 ? 8.123 9.605 -10.533 1.00 84.31 95 ASN A O 1
ATOM 760 N N . ASP A 1 96 ? 6.260 10.715 -11.098 1.00 84.62 96 ASP A N 1
ATOM 761 C CA . ASP A 1 96 ? 6.902 12.033 -11.147 1.00 84.62 96 ASP A CA 1
ATOM 762 C C . ASP A 1 96 ? 6.854 12.783 -9.816 1.00 84.62 96 ASP A C 1
ATOM 764 O O . ASP A 1 96 ? 7.690 13.647 -9.565 1.00 84.62 96 ASP A O 1
ATOM 768 N N . SER A 1 97 ? 5.879 12.483 -8.949 1.00 89.19 97 SER A N 1
ATOM 769 C CA . SER A 1 97 ? 5.706 13.224 -7.697 1.00 89.19 97 SER A CA 1
ATOM 770 C C . SER A 1 97 ? 5.084 12.419 -6.563 1.00 89.19 97 SER A C 1
ATOM 772 O O . SER A 1 97 ? 4.289 11.496 -6.749 1.00 89.19 97 SER A O 1
ATOM 774 N N . ASP A 1 98 ? 5.461 12.813 -5.352 1.00 93.06 98 ASP A N 1
ATOM 775 C CA . ASP A 1 98 ? 4.787 12.396 -4.135 1.00 93.06 98 ASP A CA 1
ATOM 776 C C . ASP A 1 98 ? 3.432 13.106 -4.049 1.00 93.06 98 ASP A C 1
ATOM 778 O O . ASP A 1 98 ? 3.306 14.287 -4.382 1.00 93.06 98 ASP A O 1
ATOM 782 N N . VAL A 1 99 ? 2.411 12.405 -3.561 1.00 90.56 99 VAL A N 1
ATOM 783 C CA . VAL A 1 99 ? 1.080 12.982 -3.362 1.00 90.56 99 VAL A CA 1
ATOM 784 C C . VAL A 1 99 ? 0.786 13.037 -1.873 1.00 90.56 99 VAL A C 1
ATOM 786 O O . VAL A 1 99 ? 0.771 12.015 -1.191 1.00 90.56 99 VAL A O 1
ATOM 789 N N . THR A 1 100 ? 0.527 14.238 -1.361 1.00 92.56 100 THR A N 1
ATOM 790 C CA . THR A 1 100 ? 0.102 14.439 0.027 1.00 92.56 100 THR A CA 1
ATOM 791 C C . THR A 1 100 ? -1.405 14.619 0.083 1.00 92.56 100 THR A C 1
ATOM 793 O O . THR A 1 100 ? -1.949 15.503 -0.574 1.00 92.56 100 THR A O 1
ATOM 796 N N . THR A 1 101 ? -2.091 13.787 0.865 1.00 90.06 101 THR A N 1
ATOM 797 C CA . THR A 1 101 ? -3.543 13.892 1.049 1.00 90.06 101 THR A CA 1
ATOM 798 C C . THR A 1 101 ? -3.983 13.375 2.414 1.00 90.06 101 THR A C 1
ATOM 800 O O . THR A 1 101 ? -3.268 12.623 3.077 1.00 90.06 101 THR A O 1
ATOM 803 N N . LYS A 1 102 ? -5.173 13.786 2.853 1.00 89.31 102 LYS A N 1
ATOM 804 C CA . LYS A 1 102 ? -5.795 13.299 4.084 1.00 89.31 102 LYS A CA 1
ATOM 805 C C . LYS A 1 102 ? -6.662 12.080 3.779 1.00 89.31 102 LYS A C 1
ATOM 807 O O . LYS A 1 102 ? -7.538 12.141 2.922 1.00 89.31 102 LYS A O 1
ATOM 812 N N . ILE A 1 103 ? -6.458 10.998 4.530 1.00 86.75 103 ILE A N 1
ATOM 813 C CA . ILE A 1 103 ? -7.361 9.845 4.522 1.00 86.75 103 ILE A CA 1
ATOM 814 C C . ILE A 1 103 ? -8.415 10.080 5.602 1.00 86.75 103 ILE A C 1
ATOM 816 O O . ILE A 1 103 ? -8.125 10.008 6.794 1.00 86.75 103 ILE A O 1
ATOM 820 N N . ALA A 1 104 ? -9.649 10.371 5.197 1.00 84.06 104 ALA A N 1
ATOM 821 C CA . ALA A 1 104 ? -10.767 10.477 6.125 1.00 84.06 104 ALA A CA 1
ATOM 822 C C . ALA A 1 104 ? -11.245 9.071 6.514 1.00 84.06 104 ALA A C 1
ATOM 824 O O . ALA A 1 104 ? -12.079 8.473 5.843 1.00 84.06 104 ALA A O 1
ATOM 825 N N . THR A 1 105 ? -10.691 8.526 7.594 1.00 79.25 105 THR A N 1
ATOM 826 C CA . THR A 1 105 ? -11.052 7.186 8.086 1.00 79.25 105 THR A CA 1
ATOM 827 C C . THR A 1 105 ? -12.374 7.176 8.854 1.00 79.25 105 THR A C 1
ATOM 829 O O . THR A 1 105 ? -12.963 6.115 9.039 1.00 79.25 105 THR A O 1
ATOM 832 N N . GLY A 1 106 ? -12.836 8.346 9.314 1.00 82.00 106 GLY A N 1
ATOM 833 C CA . GLY A 1 106 ? -13.973 8.469 10.232 1.00 82.00 106 GLY A CA 1
ATOM 834 C C . GLY A 1 106 ? -13.676 7.927 11.635 1.00 82.00 106 GLY A C 1
ATOM 835 O O . GLY A 1 106 ? -14.599 7.725 12.417 1.00 82.00 106 GLY A O 1
ATOM 836 N N . LEU A 1 107 ? -12.403 7.663 11.938 1.00 82.62 107 LEU A N 1
ATOM 837 C CA . LEU A 1 107 ? -11.936 7.118 13.206 1.00 82.62 107 LEU A CA 1
ATOM 838 C C . LEU A 1 107 ? -11.213 8.211 13.987 1.00 82.62 107 LEU A C 1
ATOM 840 O O . LEU A 1 107 ? -10.413 8.951 13.411 1.00 82.62 107 LEU A O 1
ATOM 844 N N . ASP A 1 108 ? -11.458 8.273 15.292 1.00 82.25 108 ASP A N 1
ATOM 845 C CA . ASP A 1 108 ? -10.668 9.108 16.191 1.00 82.25 108 ASP A CA 1
ATOM 846 C C . ASP A 1 108 ? -9.389 8.352 16.566 1.00 82.25 108 ASP A C 1
ATOM 848 O O . ASP A 1 108 ? -9.382 7.467 17.422 1.00 82.25 108 ASP A O 1
ATOM 852 N N . CYS A 1 109 ? -8.325 8.601 15.806 1.00 84.31 109 CYS A N 1
ATOM 853 C CA . CYS A 1 109 ? -7.045 7.938 15.980 1.00 84.31 109 CYS A CA 1
ATOM 854 C C . CYS A 1 109 ? -5.900 8.883 15.612 1.00 84.31 109 CYS A C 1
ATOM 856 O O . CYS A 1 109 ? -5.864 9.432 14.508 1.00 84.31 109 CYS A O 1
ATOM 858 N N . THR A 1 110 ? -4.954 9.033 16.536 1.00 88.62 110 THR A N 1
ATOM 859 C CA . THR A 1 110 ? -3.776 9.902 16.403 1.00 88.62 110 THR A CA 1
ATOM 860 C C . THR A 1 110 ? -2.472 9.127 16.220 1.00 88.62 110 THR A C 1
ATOM 862 O O . THR A 1 110 ? -1.424 9.741 16.030 1.00 88.62 110 THR A O 1
ATOM 865 N N . GLU A 1 111 ? -2.525 7.791 16.230 1.00 93.19 111 GLU A N 1
ATOM 866 C CA . GLU A 1 111 ? -1.362 6.927 16.037 1.00 93.19 111 GLU A CA 1
ATOM 867 C C . GLU A 1 111 ? -1.699 5.727 15.142 1.00 93.19 111 GLU A C 1
ATOM 869 O O . GLU A 1 111 ? -2.556 4.904 15.451 1.00 93.19 111 GLU A O 1
ATOM 874 N N . GLY A 1 112 ? -0.987 5.608 14.025 1.00 94.69 112 GLY A N 1
ATOM 875 C CA . GLY A 1 112 ? -1.045 4.458 13.129 1.00 94.69 112 GLY A CA 1
ATOM 876 C C . GLY A 1 112 ? 0.335 4.110 12.586 1.00 94.69 112 GLY A C 1
ATOM 877 O O . GLY A 1 112 ? 1.302 4.856 12.760 1.00 94.69 112 GLY A O 1
ATOM 878 N N . LYS A 1 113 ? 0.434 2.977 11.893 1.00 97.19 113 LYS A N 1
ATOM 879 C CA . LYS A 1 113 ? 1.654 2.574 11.183 1.00 97.19 113 LYS A CA 1
ATOM 880 C C . LYS A 1 113 ? 1.439 2.712 9.687 1.00 97.19 113 LYS A C 1
ATOM 882 O O . LYS A 1 113 ? 0.468 2.194 9.151 1.00 97.19 113 LYS A O 1
ATOM 887 N N . LEU A 1 114 ? 2.345 3.410 9.011 1.00 97.62 114 LEU A N 1
ATOM 888 C CA . LEU A 1 114 ? 2.356 3.503 7.557 1.00 97.62 114 LEU A CA 1
ATOM 889 C C . LEU A 1 114 ? 3.487 2.635 7.009 1.00 97.62 114 LEU A C 1
ATOM 891 O O . LEU A 1 114 ? 4.664 2.962 7.180 1.00 97.62 114 LEU A O 1
ATOM 895 N N . HIS A 1 115 ? 3.112 1.543 6.355 1.00 97.88 115 HIS A N 1
ATOM 896 C CA . HIS A 1 115 ? 4.003 0.643 5.631 1.00 97.88 115 HIS A CA 1
ATOM 897 C C . HIS A 1 115 ? 4.076 1.114 4.183 1.00 97.88 115 HIS A C 1
ATOM 899 O O . HIS A 1 115 ? 3.035 1.298 3.566 1.00 97.88 115 HIS A O 1
ATOM 905 N N . GLN A 1 116 ? 5.265 1.367 3.644 1.00 97.00 116 GLN A N 1
ATOM 906 C CA . GLN A 1 116 ? 5.439 1.940 2.308 1.00 97.00 116 GLN A CA 1
ATOM 907 C C . GLN A 1 116 ? 6.443 1.118 1.516 1.00 97.00 116 GLN A C 1
ATOM 909 O O . GLN A 1 116 ? 7.620 1.078 1.876 1.00 97.00 116 GLN A O 1
ATOM 914 N N . LEU A 1 117 ? 5.975 0.512 0.430 1.00 94.81 117 LEU A N 1
ATOM 915 C CA . LEU A 1 117 ? 6.796 -0.106 -0.597 1.00 94.81 117 LEU A CA 1
ATOM 916 C C . LEU A 1 117 ? 7.113 0.927 -1.679 1.00 94.81 117 LEU A C 1
ATOM 918 O O . LEU A 1 117 ? 6.204 1.423 -2.347 1.00 94.81 117 LEU A O 1
ATOM 922 N N . LYS A 1 118 ? 8.398 1.231 -1.852 1.00 93.62 118 LYS A N 1
ATOM 923 C CA . LYS A 1 118 ? 8.915 2.089 -2.926 1.00 93.62 118 LYS A CA 1
ATOM 924 C C . LYS A 1 118 ? 10.348 1.699 -3.272 1.00 93.62 118 LYS A C 1
ATOM 926 O O . LYS A 1 118 ? 11.031 1.116 -2.432 1.00 93.62 118 LYS A O 1
ATOM 931 N N . GLY A 1 119 ? 10.810 2.086 -4.455 1.00 90.12 119 GLY A N 1
ATOM 932 C CA . GLY A 1 119 ? 12.218 1.994 -4.845 1.00 90.12 119 GLY A CA 1
ATOM 933 C C . GLY A 1 119 ? 12.770 3.319 -5.365 1.00 90.12 119 GLY A C 1
ATOM 934 O O . GLY A 1 119 ? 12.074 4.342 -5.364 1.00 90.12 119 GLY A O 1
ATOM 935 N N . SER A 1 120 ? 14.042 3.323 -5.756 1.00 90.19 120 SER A N 1
ATOM 936 C CA . SER A 1 120 ? 14.754 4.545 -6.155 1.00 90.19 120 SER A CA 1
ATOM 937 C C . SER A 1 120 ? 14.308 5.100 -7.516 1.00 90.19 120 SER A C 1
ATOM 939 O O . SER A 1 120 ? 14.269 6.322 -7.700 1.00 90.19 120 SER A O 1
ATOM 941 N N . ASN A 1 121 ? 13.890 4.226 -8.434 1.00 84.62 121 ASN A N 1
ATOM 942 C CA . ASN A 1 121 ? 13.516 4.536 -9.815 1.00 84.62 121 ASN A CA 1
ATOM 943 C C . ASN A 1 121 ? 12.003 4.408 -10.099 1.00 84.62 121 ASN A C 1
ATOM 945 O O . ASN A 1 121 ? 11.586 4.066 -11.201 1.00 84.62 121 ASN A O 1
ATOM 949 N N . GLY A 1 122 ? 11.156 4.642 -9.093 1.00 84.50 122 GLY A N 1
ATOM 950 C CA . GLY A 1 122 ? 9.702 4.536 -9.248 1.00 84.50 122 GLY A CA 1
ATOM 951 C C . GLY A 1 122 ? 9.242 3.116 -9.599 1.00 84.50 122 GLY A C 1
ATOM 952 O O . GLY A 1 122 ? 9.721 2.160 -8.986 1.00 84.50 122 GLY A O 1
ATOM 953 N N . TRP A 1 123 ? 8.322 2.964 -10.556 1.00 81.81 123 TRP A N 1
ATOM 954 C CA . TRP A 1 123 ? 7.746 1.654 -10.906 1.00 81.81 123 TRP A CA 1
ATOM 955 C C . TRP A 1 123 ? 8.756 0.673 -11.516 1.00 81.81 123 TRP A C 1
ATOM 957 O O . TRP A 1 123 ? 8.573 -0.532 -11.381 1.00 81.81 123 TRP A O 1
ATOM 967 N N . ASP A 1 124 ? 9.853 1.177 -12.084 1.00 81.88 124 ASP A N 1
ATOM 968 C CA . ASP A 1 124 ? 10.913 0.369 -12.704 1.00 81.88 124 ASP A CA 1
ATOM 969 C C . ASP A 1 124 ? 12.027 -0.014 -11.711 1.00 81.88 124 ASP A C 1
ATOM 971 O O . ASP A 1 124 ? 13.117 -0.444 -12.091 1.00 81.88 124 ASP A O 1
ATOM 975 N N . SER A 1 125 ? 11.794 0.198 -10.415 1.00 82.25 125 SER A N 1
ATOM 976 C CA . SER A 1 125 ? 12.789 -0.061 -9.379 1.00 82.25 125 SER A CA 1
ATOM 977 C C . SER A 1 125 ? 12.978 -1.547 -9.121 1.00 82.25 125 SER A C 1
ATOM 979 O O . SER A 1 125 ? 12.039 -2.240 -8.732 1.00 82.25 125 SER A O 1
ATOM 981 N N . THR A 1 126 ? 14.223 -2.016 -9.181 1.00 83.12 126 THR A N 1
ATOM 982 C CA . THR A 1 126 ? 14.564 -3.371 -8.730 1.00 83.12 126 THR A CA 1
ATOM 983 C C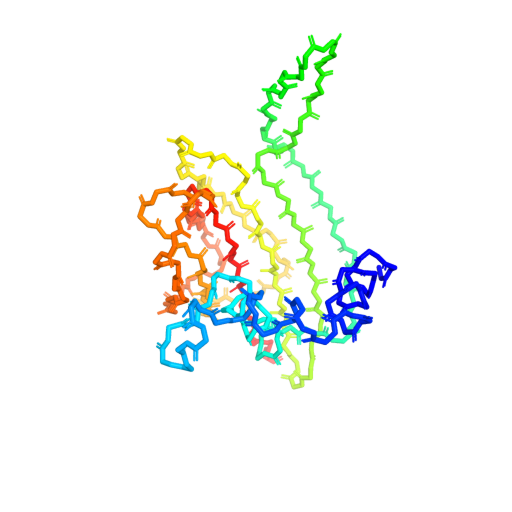 . THR A 1 126 ? 14.875 -3.449 -7.236 1.00 83.12 126 THR A C 1
ATOM 985 O O . THR A 1 126 ? 14.869 -4.533 -6.664 1.00 83.12 126 THR A O 1
ATOM 988 N N . ASP A 1 127 ? 15.128 -2.305 -6.600 1.00 85.75 127 ASP A N 1
ATOM 989 C CA . ASP A 1 127 ? 15.531 -2.148 -5.199 1.00 85.75 127 ASP A CA 1
ATOM 990 C C . ASP A 1 127 ? 14.358 -1.826 -4.257 1.00 85.75 127 ASP A C 1
ATOM 992 O O . ASP A 1 127 ? 14.569 -1.357 -3.136 1.00 85.75 127 ASP A O 1
ATOM 996 N N . ALA A 1 128 ? 13.116 -2.037 -4.706 1.00 88.19 128 ALA A N 1
ATOM 997 C CA . ALA A 1 128 ? 11.950 -1.659 -3.924 1.00 88.19 128 ALA A CA 1
ATOM 998 C C . ALA A 1 128 ? 11.894 -2.419 -2.591 1.00 88.19 128 ALA A C 1
ATOM 1000 O O . ALA A 1 128 ? 11.958 -3.649 -2.549 1.00 88.19 128 ALA A O 1
ATOM 1001 N N . ALA A 1 129 ? 11.717 -1.677 -1.501 1.00 89.69 129 ALA A N 1
ATOM 1002 C CA . ALA A 1 129 ? 11.685 -2.223 -0.153 1.00 89.69 129 ALA A CA 1
ATOM 1003 C C . ALA A 1 129 ? 10.551 -1.610 0.670 1.00 89.69 129 ALA A C 1
ATOM 1005 O O . ALA A 1 129 ? 10.135 -0.467 0.449 1.00 89.69 129 ALA A O 1
ATOM 1006 N N . VAL A 1 130 ? 10.057 -2.379 1.643 1.00 93.62 130 VAL A N 1
ATOM 1007 C CA . VAL A 1 130 ? 9.056 -1.904 2.600 1.00 93.62 130 VAL A CA 1
ATOM 1008 C C . VAL A 1 130 ? 9.750 -1.156 3.731 1.00 93.62 130 VAL A C 1
ATOM 1010 O O . VAL A 1 130 ? 10.600 -1.698 4.434 1.00 93.62 130 VAL A O 1
ATOM 1013 N N . SER A 1 131 ? 9.334 0.084 3.949 1.00 96.19 131 SER A N 1
ATOM 1014 C CA . SER A 1 131 ? 9.676 0.874 5.133 1.00 96.19 131 SER A CA 1
ATOM 1015 C C . SER A 1 131 ? 8.440 1.055 6.009 1.00 96.19 131 SER A C 1
ATOM 1017 O O . SER A 1 131 ? 7.323 1.099 5.502 1.00 96.19 131 SER A O 1
ATOM 1019 N N . THR A 1 132 ? 8.616 1.142 7.327 1.00 97.69 132 THR A N 1
ATOM 1020 C CA . THR A 1 132 ? 7.510 1.379 8.267 1.00 97.69 132 THR A CA 1
ATOM 1021 C C . THR A 1 132 ? 7.808 2.613 9.097 1.00 97.69 132 THR A C 1
ATOM 1023 O O . THR A 1 132 ? 8.922 2.764 9.596 1.00 97.69 132 THR A O 1
ATOM 1026 N N . LYS A 1 133 ? 6.811 3.480 9.277 1.00 97.06 133 LYS A N 1
ATOM 1027 C CA . LYS A 1 133 ? 6.905 4.633 10.178 1.00 97.06 133 LYS A CA 1
ATOM 1028 C C . LYS A 1 133 ? 5.608 4.841 10.952 1.00 97.06 133 LYS A C 1
ATOM 1030 O O . LYS A 1 133 ? 4.526 4.570 10.431 1.00 97.06 133 LYS A O 1
ATOM 1035 N N . THR A 1 134 ? 5.723 5.349 12.173 1.00 97.44 134 THR A N 1
ATOM 1036 C CA . THR A 1 134 ? 4.570 5.819 12.947 1.00 97.44 134 THR A CA 1
ATOM 1037 C C . THR A 1 134 ? 4.075 7.136 12.359 1.00 97.44 134 THR A C 1
ATOM 1039 O O . THR A 1 134 ? 4.873 8.012 12.020 1.00 97.44 134 THR A O 1
ATOM 1042 N N . VAL A 1 135 ? 2.762 7.263 12.202 1.00 96.06 135 VAL A N 1
ATOM 1043 C CA . VAL A 1 135 ? 2.101 8.448 11.650 1.00 96.06 135 VAL A CA 1
ATOM 1044 C C . VAL A 1 135 ? 0.885 8.821 12.482 1.00 96.06 135 VAL A C 1
ATOM 1046 O O . VAL A 1 135 ? 0.372 8.001 13.235 1.00 96.06 135 VAL A O 1
ATOM 1049 N N . ASP A 1 136 ? 0.404 10.045 12.286 1.00 94.06 136 ASP A N 1
ATOM 1050 C CA . ASP A 1 136 ? -0.880 10.516 12.799 1.00 94.06 136 ASP A CA 1
ATOM 1051 C C . ASP A 1 136 ? -1.932 10.449 11.673 1.00 94.06 136 ASP A C 1
ATOM 1053 O O . ASP A 1 136 ? -1.888 11.284 10.760 1.00 94.06 136 ASP A O 1
ATOM 1057 N N . PRO A 1 137 ? -2.865 9.473 11.697 1.00 92.81 137 PRO A N 1
ATOM 1058 C CA . PRO A 1 137 ? -3.891 9.306 10.665 1.00 92.81 137 PRO A CA 1
ATOM 1059 C C . PRO A 1 137 ? -4.865 10.486 10.547 1.00 92.81 137 PRO A C 1
ATOM 1061 O O . PRO A 1 137 ? -5.546 10.614 9.530 1.00 92.81 137 PRO A O 1
ATOM 1064 N N . SER A 1 138 ? -4.947 11.356 11.562 1.00 89.81 138 SER A N 1
ATOM 1065 C CA . SER A 1 138 ? -5.826 12.531 11.544 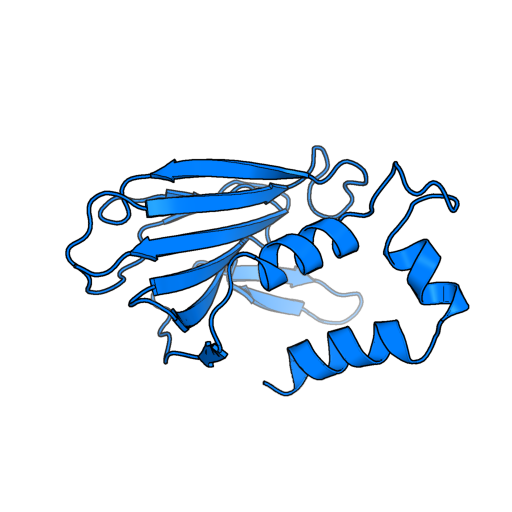1.00 89.81 138 SER A CA 1
ATOM 1066 C C . SER A 1 138 ? -5.301 13.662 10.641 1.00 89.81 138 SER A C 1
ATOM 1068 O O . SER A 1 138 ? -6.064 14.560 10.244 1.00 89.81 138 SER A O 1
ATOM 1070 N N . LYS A 1 139 ? -4.010 13.607 10.282 1.00 91.75 139 LYS A N 1
ATOM 1071 C CA . LYS A 1 139 ? -3.301 14.584 9.446 1.00 91.75 139 LYS A CA 1
ATOM 1072 C C . LYS A 1 139 ? -3.197 14.130 7.986 1.00 91.75 139 LYS A C 1
ATOM 1074 O O . LYS A 1 139 ? -3.514 13.000 7.624 1.00 91.75 139 LYS A O 1
ATOM 1079 N N . ALA A 1 140 ? -2.757 15.044 7.121 1.00 92.50 140 ALA A N 1
ATOM 1080 C CA . ALA A 1 140 ? -2.390 14.690 5.756 1.00 92.50 140 ALA A CA 1
ATOM 1081 C C . ALA A 1 140 ? -1.120 13.826 5.758 1.00 92.50 140 ALA A C 1
ATOM 1083 O O . ALA A 1 140 ? -0.155 14.125 6.462 1.00 92.50 140 ALA A O 1
ATOM 1084 N N . LEU A 1 141 ? -1.127 12.766 4.955 1.00 94.44 141 LEU A N 1
ATOM 1085 C CA . LEU A 1 141 ? -0.024 11.826 4.805 1.00 94.44 141 LEU A CA 1
ATOM 1086 C C . LEU A 1 141 ? 0.572 11.959 3.404 1.00 94.44 141 LEU A C 1
ATOM 1088 O O . LEU A 1 141 ? -0.156 12.170 2.434 1.00 94.44 141 LEU A O 1
ATOM 1092 N N . SER A 1 142 ? 1.895 11.825 3.307 1.00 94.56 142 SER A N 1
ATOM 1093 C CA . SER A 1 142 ? 2.608 11.804 2.028 1.00 94.56 142 SER A CA 1
ATOM 1094 C C . SER A 1 142 ? 2.792 10.372 1.523 1.00 94.56 142 SER A C 1
ATOM 1096 O O . SER A 1 142 ? 3.348 9.513 2.226 1.00 94.56 142 SER A O 1
ATOM 1098 N N . PHE A 1 143 ? 2.331 10.141 0.295 1.00 93.69 143 PHE A N 1
ATOM 1099 C CA . PHE A 1 143 ? 2.457 8.899 -0.457 1.00 93.69 143 PHE A CA 1
ATOM 1100 C C . PHE A 1 143 ? 3.515 9.087 -1.548 1.00 93.69 143 PHE A C 1
ATOM 1102 O O . PHE A 1 143 ? 3.273 9.841 -2.497 1.00 93.69 143 PHE A O 1
ATOM 1109 N N . PRO A 1 144 ? 4.679 8.424 -1.434 1.00 94.62 144 PRO A N 1
ATOM 1110 C CA . PRO A 1 144 ? 5.764 8.562 -2.389 1.00 94.62 144 PRO A CA 1
ATOM 1111 C C . PRO A 1 144 ? 5.322 8.267 -3.818 1.00 94.62 144 PRO A C 1
ATOM 1113 O O . PRO A 1 144 ? 4.412 7.460 -4.021 1.00 94.62 144 PRO A O 1
ATOM 1116 N N . ARG A 1 145 ? 5.963 8.887 -4.804 1.00 92.06 145 ARG A N 1
ATOM 1117 C CA . ARG A 1 145 ? 5.790 8.526 -6.217 1.00 92.06 145 ARG A CA 1
ATOM 1118 C C . ARG A 1 145 ? 5.962 7.016 -6.411 1.00 92.06 145 ARG A C 1
ATOM 1120 O O . ARG A 1 145 ? 6.814 6.416 -5.754 1.00 92.06 145 ARG A O 1
ATOM 1127 N N . ALA A 1 146 ? 5.157 6.429 -7.291 1.00 90.69 146 ALA A N 1
ATOM 1128 C CA . ALA A 1 146 ? 5.224 5.025 -7.682 1.00 90.69 146 ALA A CA 1
ATOM 1129 C C . ALA A 1 146 ? 5.391 4.069 -6.496 1.00 90.69 146 ALA A C 1
ATOM 1131 O O . ALA A 1 146 ? 6.388 3.359 -6.350 1.00 90.69 146 ALA A O 1
ATOM 1132 N N . SER A 1 147 ? 4.421 4.132 -5.589 1.00 93.88 147 SER A N 1
ATOM 1133 C CA . SER A 1 147 ? 4.474 3.401 -4.332 1.00 93.88 147 SER A CA 1
ATOM 1134 C C . SER A 1 147 ? 3.147 2.756 -3.989 1.00 93.88 147 SER A C 1
ATOM 1136 O O . SER A 1 147 ? 2.071 3.197 -4.410 1.00 93.88 147 SER A O 1
ATOM 1138 N N . VAL A 1 148 ? 3.240 1.727 -3.154 1.00 95.50 148 VAL A N 1
ATOM 1139 C CA . VAL A 1 148 ? 2.095 1.167 -2.446 1.00 95.50 148 VAL A CA 1
ATOM 1140 C C . VAL A 1 148 ? 2.301 1.404 -0.963 1.00 95.50 148 VAL A C 1
ATOM 1142 O O . VAL A 1 148 ? 3.341 1.062 -0.406 1.00 95.50 148 VAL A O 1
ATOM 1145 N N . SER A 1 149 ? 1.315 2.009 -0.316 1.00 96.69 149 SER A N 1
ATOM 1146 C CA . SER A 1 149 ? 1.321 2.258 1.119 1.00 96.69 149 SER A CA 1
ATOM 1147 C C . SER A 1 149 ? 0.140 1.566 1.787 1.00 96.69 149 SER A C 1
ATOM 1149 O O . SER A 1 149 ? -0.957 1.580 1.244 1.00 96.69 149 SER A O 1
ATOM 1151 N N . ILE A 1 150 ? 0.338 1.006 2.975 1.00 96.81 150 ILE A N 1
ATOM 1152 C CA . ILE A 1 150 ? -0.725 0.492 3.836 1.00 96.81 150 ILE A CA 1
ATOM 1153 C C . ILE A 1 150 ? -0.677 1.246 5.157 1.00 96.81 150 ILE A C 1
ATOM 1155 O O . ILE A 1 150 ? 0.318 1.197 5.879 1.00 96.81 150 ILE A O 1
ATOM 1159 N N . LEU A 1 151 ? -1.764 1.942 5.466 1.00 96.38 151 LEU A N 1
ATOM 1160 C CA . LEU A 1 151 ? -2.005 2.548 6.763 1.00 96.38 151 LEU A CA 1
ATOM 1161 C C . LEU A 1 151 ? -2.728 1.540 7.662 1.00 96.38 151 LEU A C 1
ATOM 1163 O O . LEU A 1 151 ? -3.878 1.201 7.396 1.00 96.38 151 LEU A O 1
ATOM 1167 N N . GLU A 1 152 ? -2.061 1.083 8.714 1.00 95.69 152 GLU A N 1
ATOM 1168 C CA . GLU A 1 152 ? -2.604 0.228 9.769 1.00 95.69 152 GLU A CA 1
ATOM 1169 C C . GLU A 1 152 ? -3.037 1.087 10.965 1.00 95.69 152 GLU A C 1
ATOM 1171 O O . GLU A 1 152 ? -2.241 1.846 11.527 1.00 95.69 152 GLU A O 1
ATOM 1176 N N . ILE A 1 153 ? -4.305 0.956 11.353 1.00 94.75 153 ILE A N 1
ATOM 1177 C CA . ILE A 1 153 ? -4.935 1.686 12.455 1.00 94.75 153 ILE A CA 1
ATOM 1178 C C . ILE A 1 153 ? -5.529 0.686 13.438 1.00 94.75 153 ILE A C 1
ATOM 1180 O O . ILE A 1 153 ? -6.328 -0.172 13.056 1.00 94.75 153 ILE A O 1
ATOM 1184 N N . GLN A 1 154 ? -5.184 0.841 14.713 1.00 91.75 154 GLN A N 1
ATOM 1185 C CA . GLN A 1 154 ? -5.799 0.109 15.811 1.00 91.75 154 GLN A CA 1
ATOM 1186 C C . GLN A 1 154 ? -7.006 0.898 16.328 1.00 91.75 154 GLN A C 1
ATOM 1188 O O . GLN A 1 154 ? -6.864 2.044 16.752 1.00 91.75 154 GLN A O 1
ATOM 1193 N N . LEU A 1 155 ? -8.195 0.298 16.301 1.00 85.62 155 LEU A N 1
ATOM 1194 C CA . LEU A 1 155 ? -9.368 0.881 16.952 1.00 85.62 155 LEU A CA 1
ATOM 1195 C C . LEU A 1 155 ? -9.278 0.641 18.462 1.00 85.62 155 LEU A C 1
ATOM 1197 O O . LEU A 1 155 ? -8.857 -0.443 18.888 1.00 85.62 155 LEU A O 1
ATOM 1201 N N . GLN A 1 156 ? -9.706 1.631 19.246 1.00 76.75 156 GLN A N 1
ATOM 1202 C CA . GLN A 1 156 ? -9.837 1.515 20.701 1.00 76.75 156 GLN A CA 1
ATOM 1203 C C . GLN A 1 156 ? -11.012 0.597 21.098 1.00 76.75 156 GLN A C 1
ATOM 1205 O O . GLN A 1 156 ? -12.018 0.476 20.358 1.00 76.75 156 GLN A O 1
#

pLDDT: mean 80.82, std 16.64, range [26.05, 97.88]

Secondary structure (DSSP, 8-state):
-HHHHHHHHHHHS-HHHHHHHHBGGG-TTSB-HHHHHHHHHHHS--SEEEP----SPPEEEEE-SS-EEEEESEEEEEEE-STTEEEEEEEE--SS--EEEE---SS--S-EEEEEEE-TTGGG-SS-EEEEEEE-TTSEEEE-TTEEEEEEEE--

Mean predicted aligned error: 8.35 Å

Radius of gyration: 16.45 Å; Cα contacts (8 Å, |Δi|>4): 307; chains: 1; bounding box: 36×38×51 Å

Solvent-accessible surface area (backbone atoms only — not comparable to full-atom values): 8784 Å² total; per-residue (Å²): 122,64,66,65,49,49,59,53,47,61,45,63,79,36,64,83,58,30,51,63,50,32,12,51,92,79,32,86,88,40,54,24,41,58,36,49,50,54,52,47,46,75,74,59,58,36,87,42,78,48,94,71,86,86,76,91,65,59,66,41,84,45,75,58,97,89,51,74,46,82,39,58,34,56,48,75,48,33,18,38,33,75,90,55,28,40,23,39,39,38,35,26,69,38,68,84,50,63,49,73,47,66,63,86,78,89,64,97,45,70,62,27,40,38,37,36,37,38,31,92,60,21,80,79,26,72,73,26,43,75,45,77,44,82,42,47,51,78,42,69,45,78,41,52,30,21,21,44,32,32,39,41,35,70,58,133

Foldseek 3Di:
DVPVVVVVVVLVVCVVVVQVQFAPPNDPVQGFLNNQVVVCCVVFHAPAKDDDDDDPQAWDWDDDPPDIDTDGQKDWTWHAHPQQKIKIKIFRAAQPFKDKAADPPVAPFQWWKKWKWAADRALPHRRTHIDIDIGGNRGIDIHGHNMMIMIMTHHD